Protein AF-A0A537M313-F1 (afdb_monomer)

Sequence (79 aa):
MLDMSEEEKRRRVEEAARNMPNLQRQIFMAHRLDDMPYEEIARRTGLSVRQVERHMARAIYKITMSLKGRKLRWWERWY

Structure (mmCIF, N/CA/C/O backbone):
data_AF-A0A537M313-F1
#
_entry.id   AF-A0A537M313-F1
#
loop_
_atom_site.group_PDB
_atom_site.id
_atom_site.type_symbol
_atom_site.label_atom_id
_atom_site.label_alt_id
_atom_site.label_comp_id
_atom_site.label_asym_id
_atom_site.label_entity_id
_atom_site.label_seq_id
_atom_site.pdbx_PDB_ins_code
_atom_site.Cartn_x
_atom_site.Cartn_y
_atom_site.Cartn_z
_atom_site.occupancy
_atom_site.B_iso_or_equiv
_atom_site.auth_seq_id
_atom_site.auth_comp_id
_atom_site.auth_asym_id
_atom_site.auth_atom_id
_atom_site.pdbx_PDB_model_num
ATOM 1 N N . MET A 1 1 ? 11.134 9.509 -24.301 1.00 43.78 1 MET A N 1
ATOM 2 C CA . MET A 1 1 ? 10.678 8.800 -23.087 1.00 43.78 1 MET A CA 1
ATOM 3 C C . MET A 1 1 ? 11.002 7.336 -23.322 1.00 43.78 1 MET A C 1
ATOM 5 O O . MET A 1 1 ? 10.377 6.751 -24.190 1.00 43.78 1 MET A O 1
ATOM 9 N N . LEU A 1 2 ? 12.066 6.799 -22.719 1.00 53.56 2 LEU A N 1
ATOM 10 C CA . LEU A 1 2 ? 12.406 5.383 -22.900 1.00 53.56 2 LEU A CA 1
ATOM 11 C C . LEU A 1 2 ? 11.325 4.557 -22.196 1.00 53.56 2 LEU A C 1
ATOM 13 O O . LEU A 1 2 ? 11.163 4.686 -20.982 1.00 53.56 2 LEU A O 1
ATOM 17 N N . ASP A 1 3 ? 10.548 3.793 -22.961 1.00 76.38 3 ASP A N 1
ATOM 18 C CA . ASP A 1 3 ? 9.613 2.821 -22.402 1.00 76.38 3 ASP A CA 1
ATOM 19 C C . ASP A 1 3 ? 10.428 1.750 -21.671 1.00 76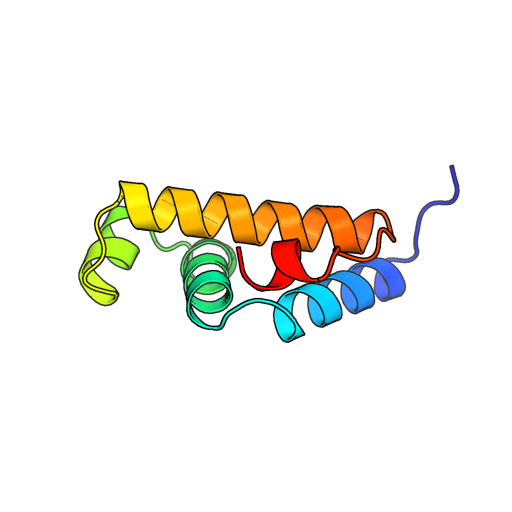.38 3 ASP A C 1
ATOM 21 O O . ASP A 1 3 ? 11.370 1.180 -22.224 1.00 76.38 3 ASP A O 1
ATOM 25 N N . MET A 1 4 ? 10.133 1.549 -20.388 1.00 76.94 4 MET A N 1
ATOM 26 C CA . MET A 1 4 ? 10.803 0.519 -19.598 1.00 76.94 4 MET A CA 1
ATOM 27 C C . MET A 1 4 ? 10.327 -0.846 -20.090 1.00 76.94 4 MET A C 1
ATOM 29 O O . MET A 1 4 ? 9.128 -1.021 -20.310 1.00 76.94 4 MET A O 1
ATOM 33 N N . SER A 1 5 ? 11.225 -1.828 -20.195 1.00 90.38 5 SER A N 1
ATOM 34 C CA . SER A 1 5 ? 10.798 -3.195 -20.503 1.00 90.38 5 SER A CA 1
ATOM 35 C C . SER A 1 5 ? 9.830 -3.706 -19.428 1.00 90.38 5 SER A C 1
ATOM 37 O O . SER A 1 5 ? 9.908 -3.316 -18.257 1.00 90.38 5 SER A O 1
ATOM 39 N N . GLU A 1 6 ? 8.914 -4.595 -19.810 1.00 87.69 6 GLU A N 1
ATOM 40 C CA . GLU A 1 6 ? 7.970 -5.210 -18.866 1.00 87.69 6 GLU A CA 1
ATOM 41 C C . GLU A 1 6 ? 8.692 -5.952 -17.732 1.00 87.69 6 GLU A C 1
ATOM 43 O O . GLU A 1 6 ? 8.266 -5.912 -16.577 1.00 87.69 6 GLU A O 1
ATOM 48 N N . GLU A 1 7 ? 9.845 -6.550 -18.031 1.00 89.50 7 GLU A N 1
ATOM 49 C CA . GLU A 1 7 ? 10.700 -7.190 -17.035 1.00 89.50 7 GLU A CA 1
ATOM 50 C C . GLU A 1 7 ? 11.265 -6.178 -16.027 1.00 89.50 7 GLU A C 1
ATOM 52 O O . GLU A 1 7 ? 11.256 -6.425 -14.818 1.00 89.50 7 GLU A O 1
ATOM 57 N N . GLU A 1 8 ? 11.684 -4.996 -16.485 1.00 89.44 8 GLU A N 1
ATOM 58 C CA . GLU A 1 8 ? 12.190 -3.954 -15.595 1.00 89.44 8 GLU A CA 1
ATOM 59 C C . GLU A 1 8 ? 11.074 -3.310 -14.759 1.00 89.44 8 GLU A C 1
ATOM 61 O O . GLU A 1 8 ? 11.263 -3.072 -13.559 1.00 89.44 8 GLU A O 1
ATOM 66 N N . LYS A 1 9 ? 9.883 -3.101 -15.341 1.00 87.62 9 LYS A N 1
ATOM 67 C CA . LYS A 1 9 ? 8.678 -2.687 -14.598 1.00 87.62 9 LYS A CA 1
ATOM 68 C C . LYS A 1 9 ? 8.376 -3.690 -13.488 1.00 87.62 9 LYS A C 1
ATOM 70 O O . LYS A 1 9 ? 8.249 -3.296 -12.325 1.00 87.62 9 LYS A O 1
ATOM 75 N N . ARG A 1 10 ? 8.334 -4.983 -13.821 1.00 89.75 10 ARG A N 1
ATOM 76 C CA . ARG A 1 10 ? 8.077 -6.062 -12.864 1.00 89.75 10 ARG A CA 1
ATOM 77 C C . ARG A 1 10 ? 9.115 -6.081 -11.744 1.00 89.75 10 ARG A C 1
ATOM 79 O O . ARG A 1 10 ? 8.737 -6.060 -10.572 1.00 89.75 10 ARG A O 1
ATOM 86 N N . ARG A 1 11 ? 10.409 -6.022 -12.079 1.00 90.88 11 ARG A N 1
ATOM 87 C CA . ARG A 1 11 ? 11.498 -6.015 -11.088 1.00 90.88 11 ARG A CA 1
ATOM 88 C C . ARG A 1 11 ? 11.365 -4.857 -10.097 1.00 90.88 11 ARG A C 1
ATOM 90 O O . ARG A 1 11 ? 1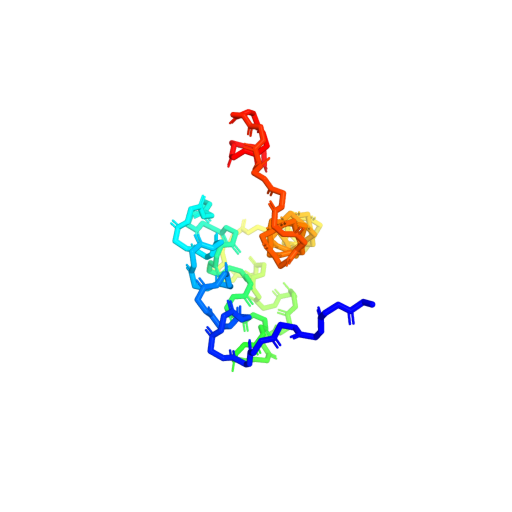1.547 -5.049 -8.895 1.00 90.88 11 ARG A O 1
AT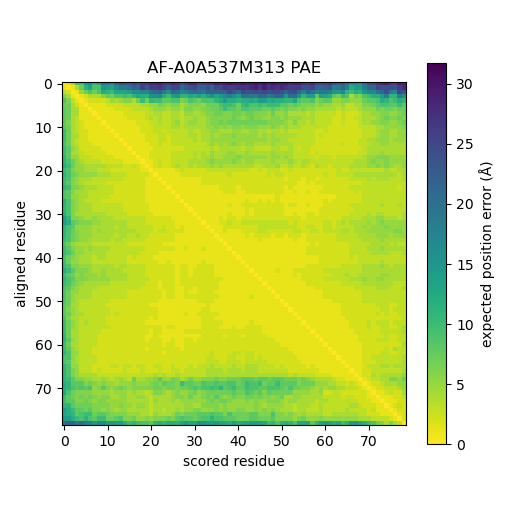OM 97 N N . ARG A 1 12 ? 11.009 -3.662 -10.581 1.00 89.69 12 ARG A N 1
ATOM 98 C CA . ARG A 1 12 ? 10.810 -2.469 -9.739 1.00 89.69 12 ARG A CA 1
ATOM 99 C C . ARG A 1 12 ? 9.592 -2.592 -8.828 1.00 89.69 12 ARG A C 1
ATOM 101 O O . ARG A 1 12 ? 9.659 -2.166 -7.674 1.00 89.69 12 ARG A O 1
ATOM 108 N N . VAL A 1 13 ? 8.492 -3.175 -9.306 1.00 88.62 13 VAL A N 1
ATOM 109 C CA . VAL A 1 13 ? 7.310 -3.435 -8.466 1.00 88.62 13 VAL A CA 1
ATOM 110 C C . VAL A 1 13 ? 7.641 -4.447 -7.370 1.00 88.62 13 VAL A C 1
ATOM 112 O O . VAL A 1 13 ? 7.331 -4.202 -6.204 1.00 88.62 13 VAL A O 1
ATOM 115 N N . GLU A 1 14 ? 8.323 -5.541 -7.712 1.00 89.31 14 GLU A N 1
ATOM 116 C CA . GLU A 1 14 ? 8.742 -6.560 -6.743 1.00 89.31 14 GLU A CA 1
ATOM 117 C C . GLU A 1 14 ? 9.672 -5.975 -5.671 1.00 89.31 14 GLU A C 1
ATOM 119 O O . GLU A 1 14 ? 9.497 -6.230 -4.478 1.00 89.31 14 GLU A O 1
ATOM 124 N N . GLU A 1 15 ? 10.628 -5.131 -6.063 1.00 89.06 15 GLU A N 1
ATOM 125 C CA . GLU A 1 15 ? 11.504 -4.433 -5.122 1.00 89.06 15 GLU A CA 1
ATOM 126 C C . GLU A 1 15 ? 10.734 -3.459 -4.215 1.00 89.06 15 GLU A C 1
ATOM 128 O O . GLU A 1 15 ? 10.994 -3.395 -3.009 1.00 89.06 15 GLU A O 1
ATOM 133 N N . ALA A 1 16 ? 9.750 -2.739 -4.760 1.00 90.31 16 ALA A N 1
ATOM 134 C CA . ALA A 1 16 ? 8.894 -1.852 -3.975 1.00 90.31 16 ALA A CA 1
ATOM 135 C C . ALA A 1 16 ? 8.091 -2.631 -2.929 1.00 90.31 16 ALA A C 1
ATOM 137 O O . ALA A 1 16 ? 8.031 -2.225 -1.769 1.00 90.31 16 ALA A O 1
ATOM 138 N N . ALA A 1 17 ? 7.507 -3.764 -3.328 1.00 87.88 17 ALA A N 1
ATOM 139 C CA . ALA A 1 17 ? 6.735 -4.628 -2.446 1.00 87.88 17 ALA A CA 1
ATOM 140 C C . ALA A 1 17 ? 7.610 -5.255 -1.345 1.00 87.88 17 ALA A C 1
ATOM 142 O O . ALA A 1 17 ? 7.189 -5.318 -0.187 1.00 87.88 17 ALA A O 1
ATOM 143 N N . ARG A 1 18 ? 8.847 -5.666 -1.660 1.00 86.69 18 ARG A N 1
ATOM 144 C CA . ARG A 1 18 ? 9.799 -6.187 -0.659 1.00 86.69 18 ARG A CA 1
ATOM 145 C C . ARG A 1 18 ? 10.146 -5.155 0.415 1.00 86.69 18 ARG A C 1
ATOM 147 O O . ARG A 1 18 ? 10.195 -5.505 1.588 1.00 86.69 18 ARG A O 1
ATOM 154 N N . ASN A 1 19 ? 10.332 -3.894 0.028 1.00 86.06 19 ASN A N 1
ATOM 155 C CA . ASN A 1 19 ? 10.695 -2.803 0.941 1.00 86.06 19 ASN A CA 1
ATOM 156 C C . ASN A 1 19 ? 9.493 -2.139 1.641 1.00 86.06 19 ASN A C 1
ATOM 158 O O . ASN A 1 19 ? 9.663 -1.200 2.422 1.00 86.06 19 ASN A O 1
ATOM 162 N N . MET A 1 20 ? 8.273 -2.582 1.340 1.00 90.50 20 MET A N 1
ATOM 163 C CA . MET A 1 20 ? 7.050 -2.049 1.923 1.00 90.50 20 MET A CA 1
ATOM 164 C C . MET A 1 20 ? 6.783 -2.676 3.303 1.00 90.50 20 MET A C 1
ATOM 166 O O . MET A 1 20 ? 6.941 -3.889 3.456 1.00 90.50 20 MET A O 1
ATOM 170 N N . PRO A 1 21 ? 6.316 -1.896 4.300 1.00 93.06 21 PRO A N 1
ATOM 171 C CA . PRO A 1 21 ? 5.834 -2.441 5.566 1.00 93.06 21 PRO A CA 1
ATOM 172 C C . PRO A 1 21 ? 4.811 -3.563 5.355 1.00 93.06 21 PRO A C 1
ATOM 174 O O . PRO A 1 21 ? 3.899 -3.423 4.538 1.00 93.06 21 PRO A O 1
ATOM 177 N N . ASN A 1 22 ? 4.932 -4.650 6.127 1.00 93.56 22 ASN A N 1
ATOM 178 C CA . ASN A 1 22 ? 4.136 -5.870 5.942 1.00 93.56 22 ASN A CA 1
ATOM 179 C C . ASN A 1 22 ? 2.630 -5.597 5.850 1.00 93.56 22 ASN A C 1
ATOM 181 O O . ASN A 1 22 ? 1.985 -6.093 4.934 1.00 93.56 22 ASN A O 1
ATOM 185 N N . LEU A 1 23 ? 2.088 -4.761 6.739 1.00 94.25 23 LEU A N 1
ATOM 186 C CA . LEU A 1 23 ? 0.662 -4.430 6.747 1.00 94.25 23 LEU A CA 1
ATOM 187 C C . LEU A 1 23 ? 0.220 -3.686 5.474 1.00 94.25 23 LEU A C 1
ATOM 189 O O . LEU A 1 23 ? -0.820 -4.000 4.911 1.00 94.25 23 LEU A O 1
ATOM 193 N N . GLN A 1 24 ? 1.029 -2.743 4.977 1.00 95.56 24 GLN A N 1
ATOM 194 C CA . GLN A 1 24 ? 0.740 -2.039 3.719 1.00 95.56 24 GLN A CA 1
ATOM 195 C C . GLN A 1 24 ? 0.757 -3.017 2.534 1.00 95.56 24 GLN A C 1
ATOM 197 O O . GLN A 1 24 ? -0.134 -2.963 1.689 1.00 95.56 24 GLN A O 1
ATOM 202 N N . ARG A 1 25 ? 1.727 -3.946 2.506 1.00 95.19 25 ARG A N 1
ATOM 203 C CA . ARG A 1 25 ? 1.821 -4.977 1.463 1.00 95.19 25 ARG A CA 1
ATOM 204 C C . ARG A 1 25 ? 0.626 -5.927 1.497 1.00 95.19 25 ARG A C 1
ATOM 206 O O . ARG A 1 25 ? 0.062 -6.200 0.446 1.00 95.19 25 ARG A O 1
ATOM 213 N N . GLN A 1 26 ? 0.242 -6.407 2.679 1.00 95.50 26 GLN A N 1
ATOM 214 C CA . GLN A 1 26 ? -0.901 -7.307 2.853 1.00 95.50 26 GLN A CA 1
ATOM 215 C C . GLN A 1 26 ? -2.202 -6.651 2.394 1.00 95.50 26 GLN A C 1
ATOM 217 O O . GLN A 1 26 ? -2.933 -7.248 1.614 1.00 95.50 26 GLN A O 1
ATOM 222 N N . ILE A 1 27 ? -2.451 -5.406 2.810 1.00 97.19 27 ILE A N 1
ATOM 223 C CA . ILE A 1 27 ? -3.636 -4.642 2.400 1.00 97.19 27 ILE A CA 1
ATOM 224 C C . ILE A 1 27 ? -3.658 -4.439 0.877 1.00 97.19 27 ILE A C 1
ATOM 226 O O . ILE A 1 27 ? -4.683 -4.670 0.241 1.00 97.19 27 ILE A O 1
ATOM 230 N N . PHE A 1 28 ? -2.518 -4.072 0.279 1.00 96.00 28 PHE A N 1
ATOM 231 C CA . PHE A 1 28 ? -2.405 -3.919 -1.171 1.00 96.00 28 PHE A CA 1
ATOM 232 C C . PHE A 1 28 ? -2.666 -5.219 -1.930 1.00 96.00 28 PHE A C 1
ATOM 234 O O . PHE A 1 28 ? -3.409 -5.205 -2.906 1.00 96.00 28 PHE A O 1
ATOM 241 N N . MET A 1 29 ? -2.079 -6.334 -1.491 1.00 94.88 29 MET A N 1
ATOM 242 C CA . MET A 1 29 ? -2.274 -7.640 -2.124 1.00 94.88 29 MET A CA 1
ATOM 243 C C . MET A 1 29 ? -3.721 -8.117 -1.994 1.00 94.88 29 MET A C 1
ATOM 245 O O . MET A 1 29 ? -4.308 -8.478 -3.008 1.00 94.88 29 MET A O 1
ATOM 249 N N . ALA A 1 30 ? -4.313 -8.019 -0.800 1.00 96.88 30 ALA A N 1
ATOM 250 C CA . ALA A 1 30 ? -5.703 -8.403 -0.570 1.00 96.88 30 ALA A CA 1
ATOM 251 C C . ALA A 1 30 ? -6.661 -7.648 -1.499 1.00 96.88 30 ALA A C 1
ATOM 253 O O . ALA A 1 30 ? -7.552 -8.240 -2.096 1.00 96.88 30 ALA A O 1
ATOM 254 N N . HIS A 1 31 ? -6.457 -6.342 -1.676 1.00 97.62 31 HIS A N 1
ATOM 255 C CA . HIS A 1 31 ? -7.301 -5.581 -2.588 1.00 97.62 31 HIS A CA 1
ATOM 256 C C . HIS A 1 31 ? -7.006 -5.881 -4.063 1.00 97.62 31 HIS A C 1
ATOM 258 O O . HIS A 1 31 ? -7.925 -6.006 -4.860 1.00 97.62 31 HIS A O 1
ATOM 264 N N . ARG A 1 32 ? -5.727 -5.947 -4.456 1.00 93.25 32 ARG A N 1
ATOM 265 C CA . ARG A 1 32 ? -5.334 -5.940 -5.874 1.00 93.25 32 ARG A CA 1
ATOM 266 C C . ARG A 1 32 ? -5.298 -7.319 -6.530 1.00 93.25 32 ARG A C 1
ATOM 268 O O . ARG A 1 32 ? -5.393 -7.380 -7.758 1.00 93.25 32 ARG A O 1
ATOM 275 N N . LEU A 1 33 ? -5.047 -8.367 -5.748 1.00 93.19 33 LEU A N 1
ATOM 276 C CA . LEU A 1 33 ? -4.927 -9.751 -6.213 1.00 93.19 33 LEU A CA 1
ATOM 277 C C . LEU A 1 33 ? -6.153 -10.581 -5.841 1.00 93.19 33 LEU A C 1
ATOM 279 O O . LEU A 1 33 ? -6.566 -11.408 -6.644 1.00 93.19 33 LEU A O 1
ATOM 283 N N . ASP A 1 34 ? -6.729 -10.332 -4.663 1.00 95.50 34 ASP A N 1
ATOM 284 C CA . ASP A 1 34 ? -7.883 -11.090 -4.163 1.00 95.50 34 ASP A CA 1
ATOM 285 C C . ASP A 1 34 ? -9.216 -10.334 -4.346 1.00 95.50 34 ASP A C 1
ATOM 287 O O . ASP A 1 34 ? -10.243 -10.779 -3.835 1.00 95.50 34 ASP A O 1
ATOM 291 N N . ASP A 1 35 ? -9.200 -9.173 -5.020 1.00 96.94 35 ASP A N 1
ATOM 292 C CA . ASP A 1 35 ? -10.349 -8.275 -5.248 1.00 96.94 35 ASP A CA 1
ATOM 293 C C . ASP A 1 35 ? -11.157 -7.959 -3.972 1.00 96.94 35 ASP A C 1
ATOM 295 O O . ASP A 1 35 ? -12.366 -7.709 -3.995 1.00 96.94 35 ASP A O 1
ATOM 299 N N . MET A 1 36 ? -10.484 -7.956 -2.817 1.00 98.06 36 MET A N 1
ATOM 300 C CA . MET A 1 36 ? -11.142 -7.789 -1.528 1.00 98.06 36 MET A CA 1
ATOM 301 C C . MET A 1 36 ? -11.574 -6.328 -1.316 1.00 98.06 36 MET A C 1
ATOM 303 O O . MET A 1 36 ? -10.744 -5.416 -1.441 1.00 98.06 36 MET A O 1
ATOM 307 N N . PRO A 1 37 ? -12.841 -6.067 -0.943 1.00 98.19 37 PRO A N 1
ATOM 308 C CA . PRO A 1 37 ? -13.302 -4.716 -0.652 1.00 98.19 37 PRO A CA 1
ATOM 309 C C . PRO A 1 37 ? -12.691 -4.197 0.654 1.00 98.19 37 PRO A C 1
ATOM 311 O O . PRO A 1 37 ? -12.352 -4.964 1.561 1.00 98.19 37 PRO A O 1
ATOM 314 N N . TYR A 1 38 ? -12.558 -2.875 0.775 1.00 98.38 38 TYR A N 1
ATOM 315 C CA . TYR A 1 38 ? -11.898 -2.254 1.925 1.00 98.38 38 TYR A CA 1
ATOM 316 C C . TYR A 1 38 ? -12.594 -2.556 3.254 1.00 98.38 38 TYR A C 1
ATOM 318 O O . TYR A 1 38 ? -11.902 -2.691 4.264 1.00 98.38 38 TYR A O 1
ATOM 326 N N . GLU A 1 39 ? -13.922 -2.716 3.278 1.00 98.50 39 GLU A N 1
ATOM 327 C CA . GLU A 1 39 ? -14.646 -3.110 4.491 1.00 98.50 39 GLU A CA 1
ATOM 328 C C . GLU A 1 39 ? -14.258 -4.514 4.964 1.00 98.50 39 GLU A C 1
ATOM 330 O O . GLU A 1 39 ? -14.123 -4.747 6.165 1.00 98.50 39 GLU A O 1
ATOM 335 N N . GLU A 1 40 ? -14.038 -5.451 4.042 1.00 98.50 40 GLU A N 1
ATOM 336 C CA . GLU A 1 40 ? -13.627 -6.812 4.394 1.00 98.50 40 GLU A CA 1
ATOM 337 C C . GLU A 1 40 ? -12.176 -6.846 4.882 1.00 98.50 40 GLU A C 1
ATOM 339 O O . GLU A 1 40 ? -11.875 -7.489 5.890 1.00 98.50 40 GLU A O 1
ATOM 344 N N . ILE A 1 41 ? -11.285 -6.081 4.244 1.00 98.44 41 ILE A N 1
ATOM 345 C CA . ILE A 1 41 ? -9.901 -5.919 4.716 1.00 98.44 41 ILE A CA 1
ATOM 346 C C . ILE A 1 41 ? -9.892 -5.312 6.124 1.00 98.44 41 ILE A C 1
ATOM 348 O O . ILE A 1 41 ? -9.170 -5.789 7.003 1.00 98.44 41 ILE A O 1
ATOM 352 N N . ALA A 1 42 ? -10.709 -4.282 6.357 1.00 98.50 42 ALA A N 1
ATOM 353 C CA . ALA A 1 42 ? -10.866 -3.635 7.656 1.00 98.50 42 ALA A CA 1
ATOM 354 C C . ALA A 1 42 ? -11.292 -4.647 8.732 1.00 98.50 42 ALA A C 1
ATOM 356 O O . ALA A 1 42 ? -10.621 -4.765 9.759 1.00 98.50 42 ALA A O 1
ATOM 357 N N . ARG A 1 43 ? -12.320 -5.464 8.454 1.00 98.31 43 ARG A N 1
ATOM 358 C CA . ARG A 1 43 ? -12.763 -6.543 9.354 1.00 98.31 43 ARG A CA 1
ATOM 359 C C . ARG A 1 43 ? -11.653 -7.547 9.665 1.00 98.31 43 ARG A C 1
ATOM 361 O O . ARG A 1 43 ? -11.417 -7.835 10.834 1.00 98.31 43 ARG A O 1
ATOM 368 N N . ARG A 1 44 ? -10.951 -8.057 8.647 1.00 97.31 44 ARG A N 1
ATOM 369 C CA . ARG A 1 44 ? -9.905 -9.085 8.824 1.00 97.31 44 ARG A CA 1
ATOM 370 C C . ARG A 1 44 ? -8.675 -8.586 9.571 1.00 97.31 44 ARG A C 1
ATOM 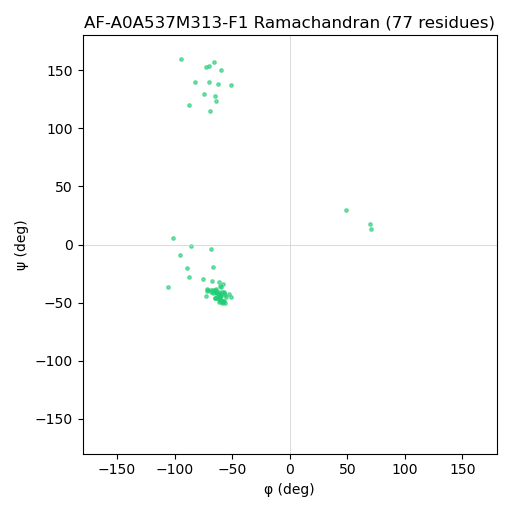372 O O . ARG A 1 44 ? -8.016 -9.363 10.253 1.00 97.31 44 ARG A O 1
ATOM 379 N N . THR A 1 45 ? -8.348 -7.307 9.420 1.00 96.50 45 THR A N 1
ATOM 380 C CA . THR A 1 45 ? -7.151 -6.702 10.024 1.00 96.50 45 THR A CA 1
ATOM 381 C C . THR A 1 45 ? -7.425 -6.014 11.362 1.00 96.50 45 THR A C 1
ATOM 383 O O . THR A 1 45 ? -6.477 -5.608 12.032 1.00 96.50 45 THR A O 1
ATOM 386 N N . GLY A 1 46 ? -8.695 -5.861 11.758 1.00 97.69 46 GLY A N 1
ATOM 387 C CA . GLY A 1 46 ? -9.089 -5.088 12.941 1.00 97.69 46 GLY A CA 1
ATOM 388 C C . GLY A 1 46 ? -8.889 -3.574 12.784 1.00 97.69 46 GLY A C 1
ATOM 389 O O . GLY A 1 46 ? -8.830 -2.849 13.776 1.00 97.69 46 GLY A O 1
ATOM 390 N N . LEU A 1 47 ? -8.748 -3.088 11.549 1.00 98.00 47 LEU A N 1
ATOM 391 C CA . LEU A 1 47 ? -8.578 -1.672 11.232 1.00 98.00 47 LEU A CA 1
ATOM 392 C C . LEU A 1 47 ? -9.921 -1.021 10.894 1.00 98.00 47 LEU A C 1
ATOM 394 O O . LEU A 1 47 ? -10.863 -1.675 10.462 1.00 98.00 47 LEU A O 1
ATOM 398 N N . SER A 1 48 ? -9.989 0.303 11.001 1.00 98.62 48 SER A N 1
ATOM 399 C CA . SER A 1 48 ? -11.043 1.079 10.339 1.00 98.62 48 SER A CA 1
ATOM 400 C C . SER A 1 48 ? -10.810 1.143 8.826 1.00 98.62 48 SER A C 1
ATOM 402 O O . SER A 1 48 ? -9.666 1.150 8.363 1.00 98.62 48 SER A O 1
ATOM 404 N N . VAL A 1 49 ? -11.885 1.304 8.049 1.00 98.56 49 VAL A N 1
ATOM 405 C CA . VAL A 1 49 ? -11.810 1.519 6.590 1.00 98.56 49 VAL A CA 1
ATOM 406 C C . VAL A 1 49 ? -10.874 2.686 6.248 1.00 98.56 49 VAL A C 1
ATOM 408 O O . VAL A 1 49 ? -9.997 2.550 5.403 1.00 98.56 49 VAL A O 1
ATOM 411 N N . ARG A 1 50 ? -10.940 3.794 6.998 1.00 98.50 50 ARG A N 1
ATOM 412 C CA . ARG A 1 50 ? -10.040 4.948 6.819 1.00 98.50 50 ARG A CA 1
ATOM 413 C C . ARG A 1 50 ? -8.560 4.600 7.023 1.00 98.50 50 ARG A C 1
ATOM 415 O O . ARG A 1 50 ? -7.682 5.159 6.362 1.00 98.50 50 ARG A O 1
ATOM 422 N N . GLN A 1 51 ? -8.242 3.703 7.960 1.00 98.12 51 GLN A N 1
ATOM 423 C CA . GLN A 1 51 ? -6.870 3.215 8.124 1.00 98.12 51 GLN A CA 1
ATOM 424 C C . GLN A 1 51 ? -6.451 2.353 6.928 1.00 98.12 51 GLN A C 1
ATOM 426 O O . GLN A 1 51 ? -5.330 2.530 6.449 1.00 98.12 51 GLN A O 1
ATOM 431 N N . VAL A 1 52 ? -7.339 1.489 6.421 1.00 98.38 52 VAL A N 1
ATOM 432 C CA . VAL A 1 52 ? -7.104 0.681 5.210 1.00 98.38 52 VAL A CA 1
ATOM 433 C C . VAL A 1 52 ? -6.815 1.576 4.004 1.00 98.38 52 VAL A C 1
ATOM 435 O O . VAL A 1 52 ? -5.771 1.412 3.374 1.00 98.38 52 VAL A O 1
ATOM 438 N N . GLU A 1 53 ? -7.644 2.588 3.743 1.00 98.19 53 GLU A N 1
ATOM 439 C CA . GLU A 1 53 ? -7.432 3.574 2.671 1.00 98.19 53 GLU A CA 1
ATOM 440 C C . GLU A 1 53 ? -6.067 4.260 2.783 1.00 98.19 53 GLU A C 1
ATOM 442 O O . GLU A 1 53 ? -5.324 4.377 1.805 1.00 98.19 53 GLU A O 1
ATOM 447 N N . ARG A 1 54 ? -5.686 4.678 3.997 1.00 97.50 54 ARG A N 1
ATOM 448 C CA . ARG A 1 54 ? -4.384 5.307 4.244 1.00 97.50 54 ARG A CA 1
ATOM 449 C C . ARG A 1 54 ? -3.228 4.353 3.946 1.00 97.50 54 ARG A C 1
ATOM 451 O O . ARG A 1 54 ? -2.224 4.779 3.371 1.00 97.50 54 ARG A O 1
ATOM 458 N N . HIS A 1 55 ? -3.339 3.085 4.339 1.00 96.94 55 HIS A N 1
ATOM 459 C CA . HIS A 1 55 ? -2.338 2.070 4.012 1.00 96.94 55 HIS A CA 1
ATOM 460 C C . HIS A 1 55 ? -2.273 1.805 2.503 1.00 96.94 55 HIS A C 1
ATOM 462 O O . HIS A 1 55 ? -1.166 1.727 1.968 1.00 96.94 55 HIS A O 1
ATOM 468 N N . MET A 1 56 ? -3.417 1.771 1.813 1.00 96.81 56 MET A N 1
ATOM 469 C CA . MET A 1 56 ? -3.486 1.639 0.355 1.00 96.81 56 MET A CA 1
ATOM 470 C C . MET A 1 56 ? -2.812 2.798 -0.372 1.00 96.81 56 MET A C 1
ATOM 472 O O . MET A 1 56 ? -1.952 2.571 -1.223 1.00 96.81 56 MET A O 1
ATOM 476 N N . ALA A 1 57 ? -3.127 4.042 -0.005 1.00 96.25 57 ALA A N 1
ATOM 477 C CA . ALA A 1 57 ? -2.514 5.223 -0.608 1.00 96.25 57 ALA A CA 1
ATOM 478 C C . ALA A 1 57 ? -0.981 5.204 -0.463 1.00 96.25 57 ALA A C 1
ATOM 480 O O . ALA A 1 57 ? -0.249 5.496 -1.412 1.00 96.25 57 ALA A O 1
ATOM 481 N N . ARG A 1 58 ? -0.480 4.791 0.709 1.00 95.12 58 ARG A N 1
ATOM 482 C CA . ARG A 1 58 ? 0.960 4.636 0.969 1.00 95.12 58 ARG A CA 1
ATOM 483 C C . ARG A 1 58 ? 1.581 3.515 0.135 1.00 95.12 58 ARG A C 1
ATOM 485 O O . ARG A 1 58 ? 2.662 3.712 -0.420 1.00 95.12 58 ARG A O 1
ATOM 492 N N . ALA A 1 59 ? 0.906 2.375 0.002 1.00 95.00 59 ALA A N 1
ATOM 493 C CA . ALA A 1 59 ? 1.368 1.271 -0.835 1.00 95.00 59 ALA A CA 1
ATOM 494 C C . ALA A 1 59 ? 1.496 1.694 -2.310 1.00 95.00 59 ALA A C 1
ATOM 496 O O . ALA A 1 59 ? 2.558 1.524 -2.916 1.00 95.00 59 ALA A O 1
ATOM 497 N N . ILE A 1 60 ? 0.456 2.335 -2.853 1.00 94.25 60 ILE A N 1
ATOM 498 C CA . ILE A 1 60 ? 0.427 2.854 -4.229 1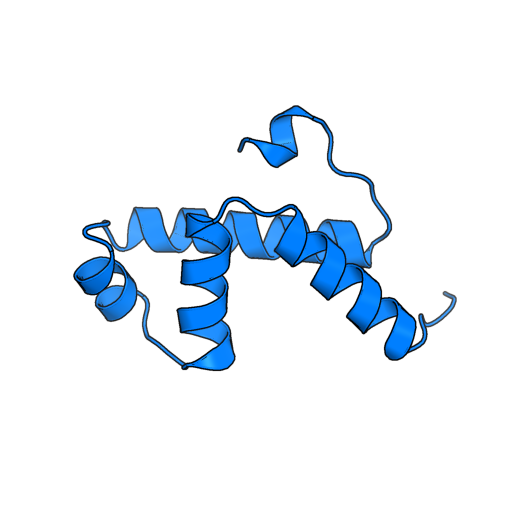.00 94.25 60 ILE A CA 1
ATOM 499 C C . ILE A 1 60 ? 1.541 3.882 -4.445 1.00 94.25 60 ILE A C 1
ATOM 501 O O . ILE A 1 60 ? 2.249 3.824 -5.453 1.00 94.25 60 ILE A O 1
ATOM 505 N N . TYR A 1 61 ? 1.746 4.797 -3.494 1.00 93.19 61 TYR A N 1
ATOM 506 C CA . TYR A 1 61 ? 2.822 5.783 -3.569 1.00 93.19 61 TYR A CA 1
ATOM 507 C C . TYR A 1 61 ? 4.197 5.117 -3.696 1.00 93.19 61 TYR A C 1
ATOM 509 O O . TYR A 1 61 ? 4.967 5.458 -4.596 1.00 93.19 61 TYR A O 1
ATOM 517 N N . LYS A 1 62 ? 4.495 4.127 -2.847 1.00 91.94 62 LYS A N 1
ATOM 518 C CA . LYS A 1 62 ? 5.784 3.415 -2.858 1.00 91.94 62 LYS A CA 1
ATOM 519 C C . LYS A 1 62 ? 6.022 2.686 -4.181 1.00 91.94 62 LYS A C 1
ATOM 521 O O . LYS A 1 62 ? 7.108 2.806 -4.749 1.00 91.94 62 LYS A O 1
ATOM 526 N N . ILE A 1 63 ? 5.000 2.009 -4.707 1.00 92.38 63 ILE A N 1
ATOM 527 C CA . ILE A 1 63 ? 5.060 1.344 -6.018 1.00 92.38 63 ILE A CA 1
ATOM 528 C C . ILE A 1 63 ? 5.305 2.370 -7.129 1.00 92.38 63 ILE A C 1
ATOM 530 O O . ILE A 1 63 ? 6.209 2.199 -7.945 1.00 92.38 63 ILE A O 1
ATOM 534 N N . THR A 1 64 ? 4.567 3.481 -7.118 1.00 92.56 64 THR A N 1
ATOM 535 C CA . THR A 1 64 ? 4.697 4.548 -8.122 1.00 92.56 64 THR A CA 1
ATOM 536 C C . THR A 1 64 ? 6.095 5.165 -8.118 1.00 92.56 64 THR A C 1
ATOM 538 O O . THR A 1 64 ? 6.667 5.415 -9.177 1.00 92.56 64 THR A O 1
ATOM 541 N N . MET A 1 65 ? 6.672 5.413 -6.940 1.00 91.31 65 MET A N 1
ATOM 542 C CA . MET A 1 65 ? 8.025 5.966 -6.836 1.00 91.31 65 MET A CA 1
ATOM 543 C C . MET A 1 65 ? 9.083 4.987 -7.343 1.00 91.31 65 MET A C 1
ATOM 545 O O . MET A 1 65 ? 10.004 5.412 -8.041 1.00 91.31 65 MET A O 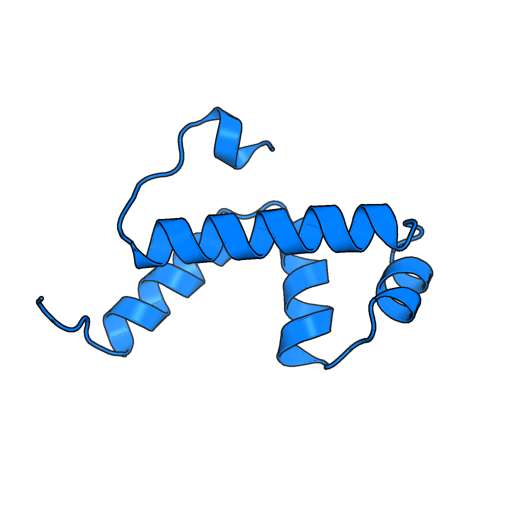1
ATOM 549 N N . SER A 1 66 ? 8.913 3.693 -7.060 1.00 90.12 66 SER A N 1
ATOM 550 C CA . SER A 1 66 ? 9.794 2.651 -7.587 1.00 90.12 66 SER A CA 1
ATOM 551 C C . SER A 1 66 ? 9.735 2.577 -9.110 1.00 90.12 66 SER A C 1
ATOM 553 O O . SER A 1 66 ? 10.770 2.608 -9.770 1.00 90.12 66 SER A O 1
ATOM 555 N N . LEU A 1 67 ? 8.530 2.594 -9.692 1.00 90.44 67 LEU A N 1
ATOM 556 C CA . LEU A 1 67 ? 8.348 2.621 -11.146 1.00 90.44 67 LEU A CA 1
ATOM 557 C C . LEU A 1 67 ? 9.016 3.848 -11.780 1.00 90.44 67 LEU A C 1
ATOM 559 O O . LEU A 1 67 ? 9.719 3.713 -12.778 1.00 90.44 67 LEU A O 1
ATOM 563 N N . LYS A 1 68 ? 8.910 5.022 -11.145 1.00 89.44 68 LYS A N 1
ATOM 564 C CA . LYS A 1 68 ? 9.608 6.251 -11.566 1.00 89.44 68 LYS A CA 1
ATOM 565 C C . LYS A 1 68 ? 11.134 6.205 -11.377 1.00 89.44 68 LYS A C 1
ATOM 567 O O . LYS A 1 68 ? 11.809 7.164 -11.735 1.00 89.44 68 LYS A O 1
ATOM 572 N N . GLY A 1 69 ? 11.689 5.137 -10.799 1.00 86.12 69 GLY A N 1
ATOM 573 C CA . GLY A 1 69 ? 13.122 5.004 -10.513 1.00 86.12 69 GLY A CA 1
ATOM 574 C C . GLY A 1 69 ? 13.609 5.910 -9.380 1.00 86.12 69 GLY A C 1
ATOM 575 O O . GLY A 1 69 ? 14.813 6.091 -9.199 1.00 86.12 69 GLY A O 1
ATOM 576 N N . ARG A 1 70 ? 12.691 6.500 -8.604 1.00 85.62 70 ARG A N 1
ATOM 577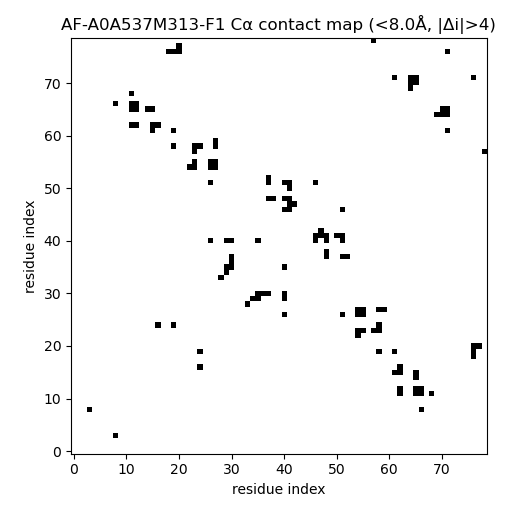 C CA . ARG A 1 70 ? 13.032 7.392 -7.496 1.00 85.62 70 ARG A CA 1
ATOM 578 C C . ARG A 1 70 ? 13.243 6.569 -6.231 1.00 85.62 70 ARG A C 1
ATOM 580 O O . ARG A 1 70 ? 12.316 5.930 -5.735 1.00 85.62 70 ARG A O 1
ATOM 587 N N . LYS A 1 71 ? 14.441 6.644 -5.651 1.00 80.56 71 LYS A N 1
ATOM 588 C CA . LYS A 1 71 ? 14.704 6.050 -4.333 1.00 80.56 71 LYS A CA 1
ATOM 589 C C . LYS A 1 71 ? 13.877 6.766 -3.263 1.00 80.56 71 LYS A C 1
ATOM 591 O O . LYS A 1 71 ? 13.943 7.988 -3.143 1.00 80.56 71 LYS A O 1
ATOM 596 N N . LEU A 1 72 ? 13.132 5.997 -2.467 1.00 83.88 72 LEU A N 1
ATOM 597 C CA . LEU A 1 72 ? 12.439 6.523 -1.290 1.00 83.88 72 LEU A CA 1
ATOM 598 C C . LEU A 1 72 ? 13.458 7.062 -0.281 1.00 83.88 72 LEU A C 1
ATOM 600 O O . LEU A 1 72 ? 14.493 6.429 -0.023 1.00 83.88 72 LEU A O 1
ATOM 604 N N . ARG A 1 73 ? 13.142 8.213 0.313 1.00 86.31 73 ARG A N 1
ATOM 605 C CA . ARG A 1 73 ? 13.866 8.769 1.460 1.00 86.31 73 ARG A CA 1
ATOM 606 C C . ARG A 1 73 ? 13.670 7.841 2.658 1.00 86.31 73 ARG A C 1
ATOM 608 O O . ARG A 1 73 ? 12.712 7.071 2.717 1.00 86.31 73 ARG A O 1
ATOM 615 N N . TRP A 1 74 ? 14.585 7.887 3.622 1.00 84.56 74 TRP A N 1
ATOM 616 C CA . TRP A 1 74 ? 14.570 6.933 4.732 1.00 84.56 74 TRP A CA 1
ATOM 617 C C . TRP A 1 74 ? 13.266 6.991 5.541 1.00 84.56 74 TRP A C 1
ATOM 619 O O . TRP A 1 74 ? 12.749 5.943 5.899 1.00 84.56 74 TRP A O 1
ATOM 629 N N . TRP A 1 75 ? 12.671 8.169 5.738 1.00 81.81 75 TRP A N 1
ATOM 630 C CA . TRP A 1 75 ? 11.398 8.316 6.454 1.00 81.81 75 TRP A CA 1
ATOM 631 C C . TRP A 1 75 ? 10.180 7.879 5.637 1.00 81.81 75 TRP A C 1
ATOM 633 O O . TRP A 1 75 ? 9.218 7.379 6.206 1.00 81.81 75 TRP A O 1
ATOM 643 N N . GLU A 1 76 ? 10.220 8.000 4.306 1.00 83.50 76 GLU A N 1
ATOM 644 C CA . GLU A 1 76 ? 9.150 7.506 3.428 1.00 83.50 76 GLU A CA 1
ATOM 645 C C . GLU A 1 76 ? 9.058 5.975 3.458 1.00 83.50 76 GLU A C 1
ATOM 647 O O . GLU A 1 76 ? 8.034 5.416 3.083 1.00 83.50 76 GLU A O 1
ATOM 652 N N . ARG A 1 77 ? 10.113 5.276 3.904 1.00 77.06 77 ARG A N 1
ATOM 653 C CA . ARG A 1 77 ? 10.052 3.825 4.132 1.00 77.06 77 ARG A CA 1
ATOM 654 C C . ARG A 1 77 ? 9.188 3.481 5.347 1.00 77.06 77 ARG A C 1
ATOM 656 O O . ARG A 1 77 ? 8.427 2.516 5.280 1.00 77.06 77 ARG A O 1
ATOM 663 N N . TRP A 1 78 ? 9.281 4.292 6.400 1.00 72.19 78 TRP A N 1
ATOM 664 C CA . TRP A 1 78 ? 8.618 4.084 7.693 1.00 72.19 78 TRP A CA 1
ATOM 665 C C . TRP A 1 78 ? 7.219 4.700 7.786 1.00 72.19 78 TRP A C 1
ATOM 667 O O . TRP A 1 78 ? 6.421 4.275 8.620 1.00 72.19 78 TRP A O 1
ATOM 677 N N . TYR A 1 79 ? 6.908 5.670 6.927 1.00 64.56 79 TYR A N 1
ATOM 678 C CA . TYR A 1 79 ? 5.566 6.229 6.762 1.00 64.56 79 TYR A CA 1
ATOM 679 C C . TYR A 1 79 ? 4.750 5.384 5.776 1.00 64.56 79 TYR A C 1
ATOM 681 O O . TYR A 1 79 ? 3.583 5.062 6.087 1.00 64.56 79 TYR A O 1
#

Mean predicted aligned error: 4.04 Å

Foldseek 3Di:
DDDDPPVLLVVLLVVLLVLADPLLNVLQCCCPVVVDDLVVNCVVVVHDSVVSVVSPVLSVVSSVCSSVVHDDDPVSSVD

Nearest PDB structures (foldseek):
  6in7-assembly1_B  TM=9.616E-01  e=1.741E-02  Pseudomonas aeruginosa PAO1
  8z6g-assembly3_F  TM=8.774E-01  e=9.290E-03  Pseudomonas aerugino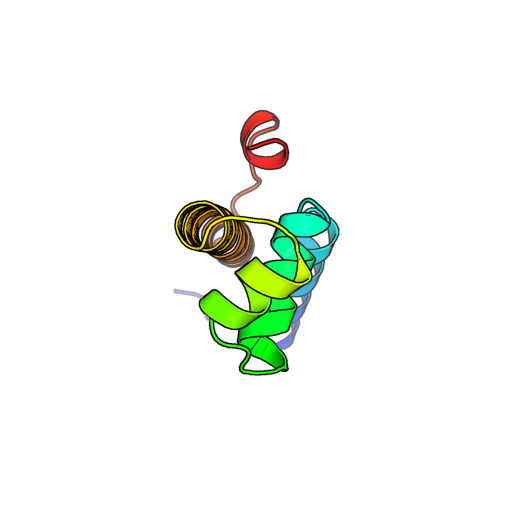sa
  1or7-assembly3_A  TM=9.228E-01  e=1.843E-02  Escherichia coli
  3hug-assembly6_K  TM=8.970E-01  e=1.843E-02  Mycobacterium tuberculosis H37Rv
  3hug-assembly1_C  TM=8.320E-01  e=3.656E-02  Mycobacterium tu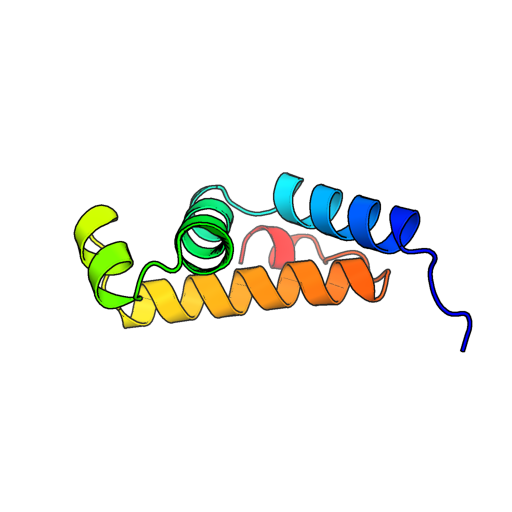berculosis H37Rv

Secondary structure (DSSP, 8-state):
--PPPHHHHHHHHHHHHHTS-HHHHHHHHHHHTS---HHHHHHHHT--HHHHHHHHHHHHHHHHHHHTTPPPPHHHHH-

pLDDT: mean 90.62, std 9.56, range [43.78, 98.62]

Solvent-accessible surface area (backbone atoms only — not comparable to full-atom values): 4473 Å² total; per-residue (Å²): 133,85,80,72,52,70,66,56,49,48,53,28,42,53,52,30,53,70,65,39,51,67,69,31,42,50,54,41,44,40,37,74,75,66,69,43,52,58,66,58,52,10,65,78,70,75,45,53,49,71,55,46,52,53,34,40,55,47,40,53,49,47,35,52,34,32,66,70,68,46,82,76,53,78,64,64,53,79,101

Radius of gyration: 13.42 Å; Cα contacts (8 Å, |Δi|>4): 67; chains: 1; bounding box: 29×20×36 Å